Protein AF-A0A967GM08-F1 (afdb_monomer_lite)

Foldseek 3Di:
DPPDDDDDDDPPVRVVVLVVQLVVDPFNDPPFASDADPVRHHDDQVVCCVPPVVVVCVVVVHPPDGPVNVVVVCVVVVVVPD

Secondary structure (DSSP, 8-state):
-----------HHHHHHHHHHHHH-S--STTS-SSB-TTSPBP-HHHHIIIIIHHHHHHTT--S--HHHHHHHHHHHTTS--

pLDDT: mean 86.96, std 14.66, range [37.12, 96.75]

Radius of gyration: 15.5 Å; chains: 1; bounding box: 37×35×32 Å

Sequence (82 aa):
SVAGERLVPIPDRLEEILKNWLLTTRFPADQDPVFPTIKGRPFDYKNHWRRFGGPVAEELGLKNVSYHSFRHTANTGAGVAG

Structure (mmCIF, N/CA/C/O backbone):
data_AF-A0A967GM08-F1
#
_entry.id   AF-A0A967GM08-F1
#
loop_
_atom_site.group_PDB
_atom_site.id
_atom_site.type_symbol
_atom_site.label_atom_id
_atom_site.label_alt_id
_atom_site.label_comp_id
_atom_site.label_asym_id
_atom_site.label_entity_id
_atom_site.label_seq_id
_atom_site.pdbx_PDB_ins_code
_atom_site.Cartn_x
_atom_site.Cartn_y
_atom_site.Cartn_z
_atom_site.occupancy
_atom_site.B_iso_or_equiv
_atom_site.auth_seq_id
_atom_site.auth_comp_id
_atom_site.auth_asym_id
_atom_site.auth_atom_id
_atom_site.pdbx_PDB_model_num
ATOM 1 N N . SER A 1 1 ? 22.155 -13.297 16.274 1.00 42.78 1 SER A N 1
ATOM 2 C CA . SER A 1 1 ? 21.125 -13.823 15.360 1.00 42.78 1 SER A CA 1
ATOM 3 C C . SER A 1 1 ? 20.838 -12.777 14.308 1.00 42.78 1 SER A C 1
ATOM 5 O O . SER A 1 1 ? 20.462 -11.676 14.689 1.00 42.78 1 SER A O 1
ATOM 7 N N . VAL A 1 2 ? 21.064 -13.057 13.023 1.00 46.81 2 VAL A N 1
ATOM 8 C CA . VAL A 1 2 ? 20.671 -12.122 11.957 1.00 46.81 2 VAL A CA 1
ATOM 9 C C . VAL A 1 2 ? 19.158 -12.258 11.804 1.00 46.81 2 VAL A C 1
ATOM 11 O O . VAL A 1 2 ? 18.660 -13.142 11.118 1.00 46.81 2 VAL A O 1
ATOM 14 N N . ALA A 1 3 ? 18.410 -11.483 12.582 1.00 54.34 3 ALA A N 1
ATOM 15 C CA . ALA A 1 3 ? 16.984 -11.327 12.351 1.00 54.34 3 ALA A CA 1
ATOM 16 C C . ALA A 1 3 ? 16.822 -10.485 11.081 1.00 54.34 3 ALA A C 1
ATOM 18 O O . ALA A 1 3 ? 17.436 -9.423 11.000 1.00 54.34 3 ALA A O 1
ATOM 19 N N . GLY A 1 4 ? 16.006 -10.903 10.112 1.00 69.88 4 GLY A N 1
ATOM 20 C CA . GLY A 1 4 ? 15.625 -9.960 9.055 1.00 69.88 4 GLY A CA 1
ATOM 21 C C . GLY A 1 4 ? 14.943 -10.530 7.826 1.00 69.88 4 GLY A C 1
ATOM 22 O O . GLY A 1 4 ? 14.108 -9.842 7.253 1.00 69.88 4 GLY A O 1
ATOM 23 N N . GLU A 1 5 ? 15.227 -11.773 7.449 1.00 85.25 5 GLU A N 1
ATOM 24 C CA . GLU A 1 5 ? 14.686 -12.351 6.218 1.00 85.25 5 GLU A CA 1
ATOM 25 C C . GLU A 1 5 ? 13.896 -13.615 6.526 1.00 85.25 5 GLU A C 1
ATOM 27 O O . GLU A 1 5 ? 14.355 -14.516 7.228 1.00 85.25 5 GLU A O 1
ATOM 32 N N . ARG A 1 6 ? 12.664 -13.658 6.025 1.00 89.69 6 ARG A N 1
ATOM 33 C CA . ARG A 1 6 ? 11.820 -14.846 6.054 1.00 89.69 6 ARG A CA 1
ATOM 34 C C . ARG A 1 6 ? 10.937 -14.850 4.821 1.00 89.69 6 ARG A C 1
ATOM 36 O O . ARG A 1 6 ? 10.454 -13.794 4.410 1.00 89.69 6 ARG A O 1
ATOM 43 N N . LEU A 1 7 ? 10.672 -16.034 4.287 1.00 91.44 7 LEU A N 1
ATOM 44 C CA . LEU A 1 7 ? 9.615 -16.197 3.301 1.00 91.44 7 LEU A CA 1
ATOM 45 C C . LEU A 1 7 ? 8.269 -16.000 4.002 1.00 91.44 7 LEU A C 1
ATOM 47 O O . LEU A 1 7 ? 8.013 -16.578 5.060 1.00 91.44 7 LEU A O 1
ATOM 51 N N . VAL A 1 8 ? 7.431 -15.138 3.434 1.00 86.19 8 VAL A N 1
ATOM 52 C CA 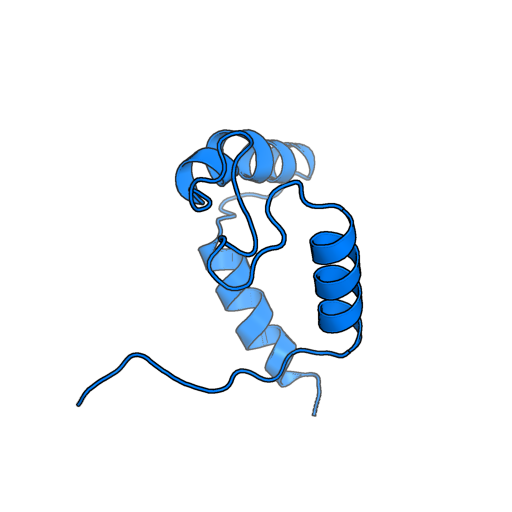. VAL A 1 8 ? 6.063 -14.912 3.900 1.00 86.19 8 VAL A CA 1
ATOM 53 C C . VAL A 1 8 ? 5.140 -15.418 2.800 1.00 86.19 8 VAL A C 1
ATOM 55 O O . VAL A 1 8 ? 5.225 -14.892 1.690 1.00 86.19 8 VAL A O 1
ATOM 58 N N . PRO A 1 9 ? 4.292 -16.428 3.064 1.00 89.50 9 PRO A N 1
ATOM 59 C CA . PRO A 1 9 ? 3.327 -16.875 2.073 1.00 89.50 9 PRO A CA 1
ATOM 60 C C . PRO A 1 9 ? 2.365 -15.728 1.754 1.00 89.50 9 PRO A C 1
ATOM 62 O O . PRO A 1 9 ? 1.866 -15.045 2.653 1.00 89.50 9 PRO A O 1
ATOM 65 N N . ILE A 1 10 ? 2.133 -15.510 0.464 1.00 89.44 10 ILE A N 1
ATOM 66 C CA . ILE A 1 10 ? 1.210 -14.501 -0.048 1.00 89.44 10 ILE A CA 1
ATOM 67 C C . ILE A 1 10 ? -0.038 -15.250 -0.524 1.00 89.44 10 ILE A C 1
ATOM 69 O O . ILE A 1 10 ? 0.102 -16.142 -1.353 1.00 89.44 10 ILE A O 1
ATOM 73 N N . PRO A 1 11 ? -1.241 -14.933 -0.014 1.00 91.81 11 PRO A N 1
ATOM 74 C CA . PRO A 1 11 ? -2.475 -15.525 -0.526 1.00 91.81 11 PRO A CA 1
ATOM 75 C C . PRO A 1 11 ? -2.689 -15.183 -2.005 1.00 91.81 11 PRO A C 1
ATOM 77 O O . PRO A 1 11 ? -2.432 -14.041 -2.389 1.00 91.81 11 PRO A O 1
ATOM 80 N N . ASP A 1 12 ? -3.252 -16.102 -2.793 1.00 93.62 12 ASP A N 1
ATOM 81 C CA . ASP A 1 12 ? -3.465 -15.951 -4.246 1.00 93.62 12 ASP A CA 1
ATOM 82 C C . ASP A 1 12 ? -4.109 -14.607 -4.616 1.00 93.62 12 ASP A C 1
ATOM 84 O O . ASP A 1 12 ? -3.639 -13.879 -5.488 1.00 93.62 12 ASP A O 1
ATOM 88 N N . ARG A 1 13 ? -5.135 -14.197 -3.860 1.00 93.25 13 ARG A N 1
ATOM 89 C CA . ARG A 1 13 ? -5.809 -12.909 -4.072 1.00 93.25 13 ARG A CA 1
ATOM 90 C C . ARG A 1 13 ? -4.862 -11.711 -3.936 1.00 93.25 13 ARG A C 1
ATOM 92 O O . ARG A 1 13 ? -5.009 -10.723 -4.650 1.00 93.25 13 ARG A O 1
ATOM 99 N N . LEU A 1 14 ? -3.921 -11.755 -2.993 1.00 93.00 14 LEU A N 1
ATOM 100 C CA . LEU A 1 14 ? -2.930 -10.692 -2.826 1.00 93.00 14 LEU A CA 1
ATOM 101 C C . LEU A 1 14 ? -1.880 -10.746 -3.941 1.00 93.00 14 LEU A C 1
ATOM 103 O O . LEU A 1 14 ? -1.471 -9.692 -4.422 1.00 93.00 14 LEU A O 1
ATOM 107 N N . GLU A 1 15 ? -1.487 -11.937 -4.390 1.00 94.81 15 GLU A N 1
ATOM 108 C CA . GLU A 1 15 ? -0.592 -12.097 -5.539 1.00 94.81 15 GLU A CA 1
ATOM 109 C C . GLU A 1 15 ? -1.185 -11.462 -6.806 1.00 94.81 15 GLU A C 1
ATOM 111 O O . GLU A 1 15 ? -0.509 -10.677 -7.471 1.00 94.81 15 GLU A O 1
ATOM 116 N N . GLU A 1 16 ? -2.458 -11.725 -7.107 1.00 95.88 16 GLU A N 1
ATOM 117 C CA . GLU A 1 16 ? -3.165 -11.119 -8.243 1.00 95.88 16 GLU A CA 1
ATOM 118 C C . GLU A 1 16 ? -3.178 -9.587 -8.166 1.00 95.88 16 GLU A C 1
ATOM 120 O O . GLU A 1 16 ? -2.876 -8.904 -9.147 1.00 95.88 16 GLU A O 1
ATOM 125 N N . ILE A 1 17 ? -3.481 -9.030 -6.988 1.00 95.69 17 ILE A N 1
ATOM 126 C CA . ILE A 1 17 ? -3.487 -7.577 -6.767 1.00 95.69 17 ILE A CA 1
ATOM 127 C C . ILE A 1 17 ? -2.091 -6.988 -6.998 1.00 95.69 17 ILE A C 1
ATOM 129 O O . ILE A 1 17 ? -1.968 -5.956 -7.658 1.00 95.69 17 ILE A O 1
ATOM 133 N N . LEU A 1 18 ? -1.040 -7.635 -6.485 1.00 93.62 18 LEU A N 1
ATOM 134 C CA . LEU A 1 18 ? 0.340 -7.175 -6.647 1.00 93.62 18 LEU A CA 1
ATOM 135 C C . LEU A 1 18 ? 0.795 -7.244 -8.107 1.00 93.62 18 LEU A C 1
ATOM 137 O O . LEU A 1 18 ? 1.395 -6.288 -8.594 1.00 93.62 18 LEU A O 1
ATOM 141 N N . LYS A 1 19 ? 0.471 -8.323 -8.827 1.00 93.75 19 LYS A N 1
ATOM 142 C CA . LYS A 1 19 ? 0.772 -8.448 -10.261 1.00 93.75 19 LYS A CA 1
ATOM 143 C C . LYS A 1 19 ? 0.074 -7.358 -11.068 1.00 93.75 19 LYS A C 1
ATOM 145 O O . LYS A 1 19 ? 0.727 -6.665 -11.842 1.00 93.75 19 LYS A O 1
ATOM 150 N N . ASN A 1 20 ? -1.221 -7.146 -10.838 1.00 95.12 20 ASN A N 1
ATOM 151 C CA . ASN A 1 20 ? -1.972 -6.084 -11.509 1.00 95.12 20 ASN A CA 1
ATOM 152 C C . ASN A 1 20 ? -1.398 -4.698 -11.195 1.00 95.12 20 ASN A C 1
ATOM 154 O O . ASN A 1 20 ? -1.266 -3.865 -12.088 1.00 95.12 20 ASN A O 1
ATOM 158 N N . TRP A 1 21 ? -0.991 -4.459 -9.948 1.00 94.12 21 TRP A N 1
ATOM 159 C CA . TRP A 1 21 ? -0.314 -3.225 -9.570 1.00 94.12 21 TRP A CA 1
ATOM 160 C C . TRP A 1 21 ? 1.006 -3.029 -10.336 1.00 94.12 21 TRP A C 1
ATOM 162 O O . TRP A 1 21 ? 1.209 -1.965 -10.925 1.00 94.12 21 TRP A O 1
ATOM 172 N N . LEU A 1 22 ? 1.859 -4.057 -10.414 1.00 92.25 22 LEU A N 1
ATOM 173 C CA . LEU A 1 22 ? 3.132 -4.011 -11.147 1.00 92.25 22 LEU A CA 1
ATOM 174 C C . LEU A 1 22 ? 2.959 -3.762 -12.654 1.00 92.25 22 LEU A C 1
ATOM 176 O O . LEU A 1 22 ? 3.811 -3.127 -13.266 1.00 92.25 22 LEU A O 1
ATOM 180 N N . LEU A 1 23 ? 1.842 -4.182 -13.253 1.00 92.31 23 LEU A N 1
ATOM 181 C CA . LEU A 1 23 ? 1.529 -3.870 -14.654 1.00 92.31 23 LEU A CA 1
ATOM 182 C C . LEU A 1 23 ? 1.132 -2.401 -14.879 1.00 92.31 23 LEU A C 1
ATOM 184 O O . LEU A 1 23 ? 1.170 -1.918 -16.009 1.00 92.31 23 LEU A O 1
ATOM 188 N N . THR A 1 24 ? 0.728 -1.690 -13.824 1.00 91.38 24 THR A N 1
ATOM 189 C CA . THR A 1 24 ? 0.207 -0.311 -13.913 1.00 91.38 24 THR A CA 1
ATOM 190 C C . THR A 1 24 ? 1.175 0.746 -13.383 1.00 91.38 24 THR A C 1
ATOM 192 O O . THR A 1 24 ? 1.001 1.938 -13.651 1.00 91.38 24 THR A O 1
ATOM 195 N N . THR A 1 25 ? 2.195 0.340 -12.622 1.00 92.31 25 THR A N 1
ATOM 196 C CA . THR A 1 25 ? 3.177 1.268 -12.054 1.00 92.31 25 THR A CA 1
ATOM 197 C C . THR A 1 25 ? 4.084 1.864 -13.133 1.00 92.31 25 THR A C 1
ATOM 199 O O . THR A 1 25 ? 4.439 1.225 -14.118 1.00 92.31 25 THR A O 1
ATOM 202 N N . ARG A 1 26 ? 4.513 3.113 -12.919 1.00 93.62 26 ARG A N 1
ATOM 203 C CA . ARG A 1 26 ? 5.501 3.793 -13.778 1.00 93.62 26 ARG A CA 1
ATOM 204 C C . ARG A 1 26 ? 6.941 3.333 -13.527 1.00 93.62 26 ARG A C 1
ATOM 206 O O . ARG A 1 26 ? 7.827 3.736 -14.272 1.00 93.62 26 ARG A O 1
ATOM 213 N N . PHE A 1 27 ? 7.159 2.538 -12.480 1.00 93.12 27 PHE A N 1
ATOM 214 C CA . PHE A 1 27 ? 8.468 2.048 -12.043 1.00 93.12 27 PHE A CA 1
ATOM 215 C C . PHE A 1 27 ? 8.413 0.514 -11.900 1.00 93.12 27 PHE A C 1
ATOM 217 O O . PHE A 1 27 ? 8.227 0.026 -10.7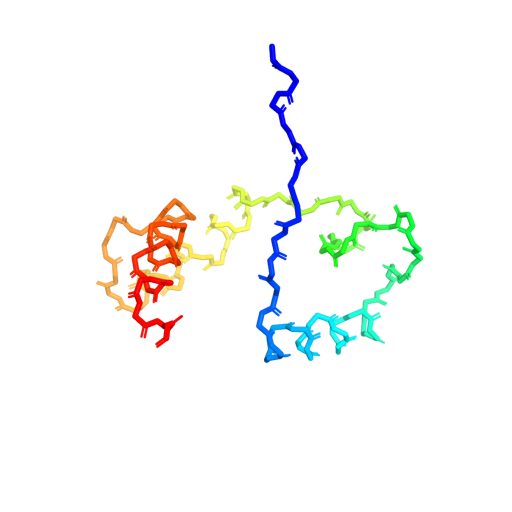85 1.00 93.12 27 PHE A O 1
ATOM 224 N N . PRO A 1 28 ? 8.406 -0.241 -13.020 1.00 92.31 28 PRO A N 1
ATOM 225 C CA . PRO A 1 28 ? 8.215 -1.692 -13.005 1.00 92.31 28 PRO A CA 1
ATOM 226 C C . PRO A 1 28 ? 9.529 -2.489 -12.975 1.00 92.31 28 PRO A C 1
ATOM 228 O O . PRO A 1 28 ? 9.477 -3.710 -13.097 1.00 92.31 28 PRO A O 1
ATOM 231 N N . ALA A 1 29 ? 10.700 -1.844 -12.904 1.00 91.50 29 ALA A N 1
ATOM 232 C CA . ALA A 1 29 ? 11.965 -2.569 -12.947 1.00 91.50 29 ALA A CA 1
ATOM 233 C C . ALA A 1 29 ? 12.187 -3.362 -11.651 1.00 91.50 29 ALA A C 1
ATOM 235 O O . ALA A 1 29 ? 11.757 -2.943 -10.581 1.00 91.50 29 ALA A O 1
ATOM 236 N N . ASP A 1 30 ? 12.931 -4.466 -11.722 1.00 89.69 30 ASP A N 1
ATOM 237 C CA . ASP A 1 30 ? 13.159 -5.359 -10.572 1.00 89.69 30 ASP A CA 1
ATOM 238 C C . ASP A 1 30 ? 13.780 -4.652 -9.354 1.00 89.69 30 ASP A C 1
ATOM 240 O O . ASP A 1 30 ? 13.541 -5.031 -8.210 1.00 89.69 30 ASP A O 1
ATOM 244 N N . GLN A 1 31 ? 14.566 -3.601 -9.603 1.00 92.38 31 GLN A N 1
ATOM 245 C CA . GLN A 1 31 ? 15.234 -2.813 -8.566 1.00 92.38 31 GLN A CA 1
ATOM 246 C C . GLN A 1 31 ? 14.400 -1.614 -8.087 1.00 92.38 31 GLN A C 1
ATOM 248 O O . GLN A 1 31 ? 14.822 -0.906 -7.167 1.00 92.38 31 GLN A O 1
ATOM 253 N N . ASP A 1 32 ? 13.241 -1.364 -8.700 1.00 93.31 32 ASP A N 1
ATOM 254 C CA . ASP A 1 32 ? 12.332 -0.309 -8.276 1.00 93.31 32 ASP A CA 1
ATOM 255 C C . ASP A 1 32 ? 11.547 -0.738 -7.025 1.00 93.31 32 ASP A C 1
ATOM 257 O O . ASP A 1 32 ? 11.262 -1.919 -6.806 1.00 93.31 32 ASP A O 1
ATOM 261 N N . PRO A 1 33 ? 11.137 0.212 -6.168 1.00 93.94 33 PRO A N 1
ATOM 262 C CA . PRO A 1 33 ? 10.235 -0.105 -5.072 1.00 93.94 33 PRO A CA 1
ATOM 263 C C . PRO A 1 33 ? 8.906 -0.660 -5.599 1.00 93.94 33 PRO A C 1
ATOM 265 O O . PRO A 1 33 ? 8.276 -0.028 -6.442 1.00 93.94 33 PRO A O 1
ATOM 268 N N . VAL A 1 34 ? 8.407 -1.752 -5.006 1.00 92.31 34 VAL A N 1
ATOM 269 C CA . VAL A 1 34 ? 7.086 -2.327 -5.347 1.00 92.31 34 VAL A CA 1
ATOM 270 C C . VAL A 1 34 ? 5.963 -1.296 -5.198 1.00 92.31 34 VAL A C 1
ATOM 272 O O . VAL A 1 34 ? 5.063 -1.241 -6.025 1.00 92.31 34 VAL A O 1
ATOM 275 N N . PHE A 1 35 ? 6.025 -0.436 -4.175 1.00 93.19 35 PHE A N 1
ATOM 276 C CA . PHE A 1 35 ? 5.089 0.676 -3.969 1.00 93.19 35 PHE A CA 1
ATOM 277 C C . PHE A 1 35 ? 5.832 2.014 -4.074 1.00 93.19 35 PHE A C 1
ATOM 279 O O . PHE A 1 35 ? 6.242 2.584 -3.058 1.00 93.19 35 PHE A O 1
ATOM 286 N N . PRO A 1 36 ? 6.067 2.526 -5.289 1.00 94.19 36 PRO A N 1
ATOM 287 C CA . PRO A 1 36 ? 6.808 3.758 -5.474 1.00 94.19 36 PRO A CA 1
ATOM 288 C C . PRO A 1 36 ? 5.904 4.977 -5.253 1.00 94.19 36 PRO A C 1
ATOM 290 O O . PRO A 1 36 ? 4.704 4.979 -5.524 1.00 94.19 36 PRO A O 1
ATOM 293 N N . THR A 1 37 ? 6.499 6.076 -4.801 1.00 92.00 37 THR A N 1
ATOM 294 C CA . THR A 1 37 ? 5.886 7.407 -4.907 1.00 92.00 37 THR A CA 1
ATOM 295 C C . THR A 1 37 ? 5.860 7.867 -6.367 1.00 92.00 37 THR A C 1
ATOM 297 O O . THR A 1 37 ? 6.545 7.309 -7.221 1.00 92.00 37 THR A O 1
ATOM 300 N N . ILE A 1 38 ? 5.178 8.981 -6.661 1.00 89.00 38 ILE A N 1
ATOM 301 C CA . ILE A 1 38 ? 5.165 9.579 -8.012 1.00 89.00 38 ILE A CA 1
ATOM 302 C C . ILE A 1 38 ? 6.567 9.904 -8.569 1.00 89.00 38 ILE A C 1
ATOM 304 O O . ILE A 1 38 ? 6.715 10.114 -9.767 1.00 89.00 38 ILE A O 1
ATOM 308 N N . LYS A 1 39 ? 7.581 9.990 -7.694 1.00 92.00 39 LYS A N 1
ATOM 309 C CA . LYS A 1 39 ? 8.987 10.260 -8.031 1.00 92.00 39 LYS A CA 1
ATOM 310 C C . LYS A 1 39 ? 9.862 8.994 -8.030 1.00 92.00 39 LYS A C 1
ATOM 312 O O . LYS A 1 39 ? 11.079 9.130 -8.002 1.00 92.00 39 LYS A O 1
ATOM 317 N N . GLY A 1 40 ? 9.278 7.798 -7.937 1.00 92.94 40 GLY A N 1
ATOM 318 C CA . GLY A 1 40 ? 10.015 6.526 -7.906 1.00 92.94 40 GLY A CA 1
ATOM 319 C C . GLY A 1 40 ? 10.677 6.200 -6.565 1.00 92.94 40 GLY A C 1
ATOM 320 O O . GLY A 1 40 ? 11.400 5.221 -6.444 1.00 92.94 40 GLY A O 1
ATOM 321 N N . ARG A 1 41 ? 10.456 7.015 -5.526 1.00 93.88 41 ARG A N 1
ATOM 322 C CA . ARG A 1 41 ? 11.033 6.775 -4.190 1.00 93.88 41 ARG A CA 1
ATOM 323 C C .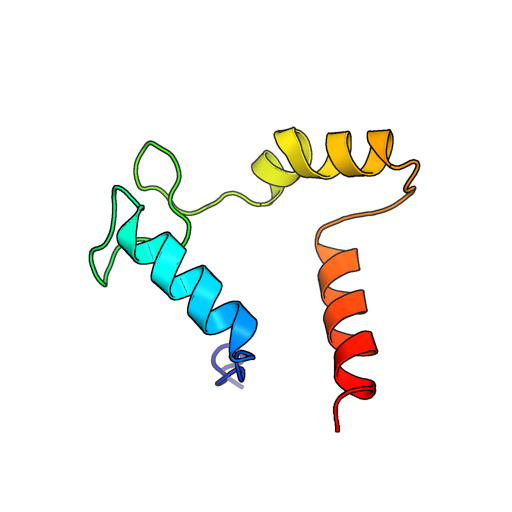 ARG A 1 41 ? 10.215 5.755 -3.400 1.00 93.88 41 ARG A C 1
ATOM 325 O O . ARG A 1 41 ? 9.004 5.710 -3.623 1.00 93.88 41 ARG A O 1
ATOM 332 N N . PRO A 1 42 ? 10.816 5.041 -2.431 1.00 94.00 42 PRO A N 1
ATOM 333 C CA . PRO A 1 42 ? 10.083 4.152 -1.538 1.00 94.00 42 PRO A CA 1
ATOM 334 C C . PRO A 1 42 ? 8.908 4.839 -0.836 1.00 94.00 42 PRO A C 1
ATOM 336 O O . PRO A 1 42 ? 8.951 6.032 -0.521 1.00 94.00 42 PRO A O 1
ATOM 339 N N . PHE A 1 43 ? 7.865 4.057 -0.578 1.00 92.25 43 PHE A N 1
ATOM 340 C CA . PHE A 1 43 ? 6.679 4.478 0.151 1.00 92.25 43 PHE A CA 1
ATOM 341 C C . PHE A 1 43 ? 6.995 4.917 1.589 1.00 92.25 43 PHE A C 1
ATOM 343 O O . PHE A 1 43 ? 7.589 4.173 2.368 1.00 92.25 43 PHE A O 1
ATOM 350 N N . ASP A 1 44 ? 6.520 6.104 1.971 1.00 93.75 44 ASP A N 1
ATOM 351 C CA . ASP A 1 44 ? 6.531 6.568 3.360 1.00 93.75 44 ASP A CA 1
ATOM 352 C C . ASP A 1 44 ? 5.171 6.289 4.007 1.00 93.75 44 ASP A C 1
ATOM 354 O O . ASP A 1 44 ? 4.192 7.015 3.797 1.00 93.75 44 ASP A O 1
ATOM 358 N N . TYR A 1 45 ? 5.128 5.243 4.832 1.00 91.25 45 TYR A N 1
ATOM 359 C CA . TYR A 1 45 ? 3.908 4.815 5.508 1.00 91.25 45 TYR A CA 1
ATOM 360 C C . TYR A 1 45 ? 3.361 5.854 6.492 1.00 91.25 45 TYR A C 1
ATOM 362 O O . TYR A 1 45 ? 2.146 5.952 6.649 1.00 91.25 45 TYR A O 1
ATOM 370 N N . LYS A 1 46 ? 4.210 6.663 7.141 1.00 92.69 46 LYS A N 1
ATOM 371 C CA . LYS A 1 46 ? 3.743 7.686 8.089 1.00 92.69 46 LYS A CA 1
ATOM 372 C C . LYS A 1 46 ? 3.044 8.805 7.338 1.00 92.69 46 LYS A C 1
ATOM 374 O O . LYS A 1 46 ? 1.945 9.216 7.712 1.00 92.69 46 LYS A O 1
ATOM 379 N N . ASN A 1 47 ? 3.662 9.276 6.257 1.00 93.81 47 ASN A N 1
ATOM 380 C CA . ASN A 1 47 ? 3.060 10.302 5.419 1.00 93.81 47 ASN A CA 1
ATOM 381 C C . ASN A 1 47 ? 1.793 9.787 4.722 1.00 93.81 47 ASN A C 1
ATOM 383 O O . ASN A 1 47 ? 0.815 10.527 4.644 1.00 93.81 47 ASN A O 1
ATOM 387 N N . HIS A 1 48 ? 1.776 8.531 4.270 1.00 93.62 48 HIS A N 1
ATOM 388 C CA . HIS A 1 48 ? 0.571 7.926 3.709 1.00 93.62 48 HIS A CA 1
ATOM 389 C C . HIS A 1 48 ? -0.553 7.793 4.742 1.00 93.62 48 HIS A C 1
ATOM 391 O O . HIS A 1 48 ? -1.680 8.188 4.455 1.00 93.62 48 HIS A O 1
ATOM 397 N N . TRP A 1 49 ? -0.262 7.303 5.955 1.00 94.75 49 TRP A N 1
ATOM 398 C CA . TRP A 1 49 ? -1.260 7.224 7.027 1.00 94.75 49 TRP A CA 1
ATOM 399 C C . TRP A 1 49 ? -1.873 8.593 7.294 1.00 94.75 49 TRP A C 1
ATOM 401 O O . TRP A 1 49 ? -3.083 8.753 7.252 1.00 94.75 49 TRP A O 1
ATOM 411 N N . ARG A 1 50 ? -1.028 9.608 7.488 1.00 94.75 50 ARG A N 1
ATOM 412 C CA . ARG A 1 50 ? -1.474 10.972 7.773 1.00 94.75 50 ARG A CA 1
ATOM 413 C C . ARG A 1 50 ? -2.347 11.565 6.662 1.00 94.75 50 ARG A C 1
ATOM 415 O O . ARG A 1 50 ? -3.238 12.347 6.964 1.00 94.75 50 ARG A O 1
ATOM 422 N N . ARG A 1 51 ? -2.063 11.255 5.393 1.00 94.62 51 ARG A N 1
ATOM 423 C CA . ARG A 1 51 ? -2.767 11.839 4.236 1.00 94.62 51 ARG A CA 1
ATOM 424 C C . ARG A 1 51 ? -4.020 11.078 3.819 1.00 94.62 51 ARG A C 1
ATOM 426 O O . ARG A 1 51 ? -4.924 11.702 3.283 1.00 94.62 51 ARG A O 1
ATOM 433 N N . PHE A 1 52 ? -4.043 9.764 4.014 1.00 93.81 52 PHE A N 1
ATOM 434 C CA . PHE A 1 52 ? -5.088 8.897 3.469 1.00 93.81 52 PHE A CA 1
ATOM 435 C C . PHE A 1 52 ? -5.660 7.965 4.535 1.00 93.81 52 PHE A C 1
ATOM 437 O O . PHE A 1 52 ? -6.854 8.001 4.800 1.00 93.81 52 PHE A O 1
ATOM 444 N N . GLY A 1 53 ? -4.814 7.166 5.191 1.00 93.25 53 GLY A N 1
ATOM 445 C CA . GLY A 1 53 ? -5.283 6.118 6.107 1.00 93.25 53 GLY A CA 1
ATOM 446 C C . GLY A 1 53 ? -6.040 6.635 7.336 1.00 93.25 53 GLY A C 1
ATOM 447 O O . GLY A 1 53 ? -7.101 6.117 7.662 1.00 93.25 53 GLY A O 1
ATOM 448 N N . GLY A 1 54 ? -5.517 7.670 7.993 1.00 94.31 54 GLY A N 1
ATOM 449 C CA . GLY A 1 54 ? -6.139 8.326 9.143 1.00 94.31 54 GLY A CA 1
ATOM 450 C C . GLY A 1 54 ? -7.485 8.965 8.796 1.00 94.31 54 GLY A C 1
ATOM 451 O O . GLY A 1 54 ? -8.467 8.614 9.442 1.00 94.31 54 GLY A O 1
ATOM 452 N N . PRO A 1 55 ? -7.558 9.821 7.757 1.00 95.56 55 PRO A N 1
ATOM 453 C CA . PRO A 1 55 ? -8.827 10.375 7.286 1.00 95.56 55 PRO A CA 1
ATOM 454 C C . PRO A 1 55 ? -9.881 9.313 6.944 1.00 95.56 55 PRO A C 1
ATOM 456 O O . PRO A 1 55 ? -11.022 9.432 7.373 1.00 95.56 55 PRO A O 1
ATOM 459 N N . VAL A 1 56 ? -9.503 8.235 6.246 1.00 96.12 56 VAL A N 1
ATOM 460 C CA . VAL A 1 56 ? -10.435 7.134 5.931 1.00 96.12 56 VAL A CA 1
ATOM 461 C C . VAL A 1 56 ? -10.897 6.410 7.198 1.00 96.12 56 VAL A C 1
ATOM 463 O O . VAL A 1 56 ? -12.068 6.067 7.323 1.00 96.12 56 VAL A O 1
ATOM 466 N N . ALA A 1 57 ? -10.003 6.172 8.162 1.00 94.88 57 ALA A N 1
ATOM 467 C CA . ALA A 1 57 ? -10.388 5.564 9.433 1.00 94.88 57 ALA A CA 1
ATOM 468 C C . ALA A 1 57 ? -11.389 6.443 10.202 1.00 94.88 57 ALA A C 1
ATOM 470 O O . ALA A 1 57 ? -12.357 5.921 10.749 1.00 94.88 57 ALA A O 1
ATOM 471 N N . GLU A 1 58 ? -11.183 7.761 10.202 1.00 95.25 58 GLU A N 1
ATOM 472 C CA . GLU A 1 58 ? -12.092 8.731 10.816 1.00 95.25 58 GLU A CA 1
ATOM 473 C C . GLU A 1 58 ? -13.464 8.751 10.128 1.00 95.25 58 GLU A C 1
ATOM 475 O O . GLU A 1 58 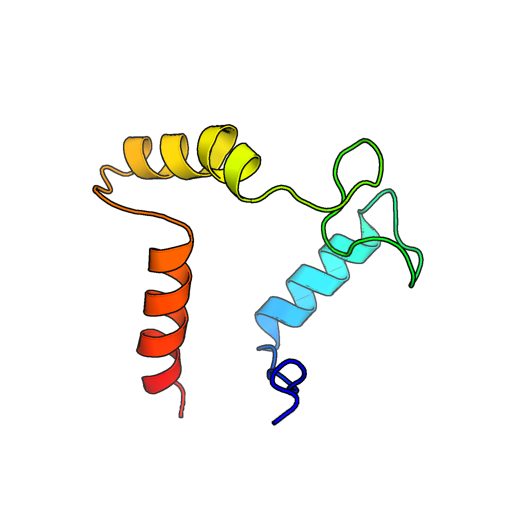? -14.482 8.673 10.813 1.00 95.25 58 GLU A O 1
ATOM 480 N N . GLU A 1 59 ? -13.498 8.769 8.792 1.00 96.75 59 GLU A N 1
ATOM 481 C CA . GLU A 1 59 ? -14.733 8.710 7.997 1.00 96.75 59 GLU A CA 1
ATOM 482 C C . GLU A 1 59 ? -15.552 7.444 8.292 1.00 96.75 59 GLU A C 1
ATOM 484 O O . GLU A 1 59 ? -16.778 7.484 8.381 1.00 96.75 59 GLU A O 1
ATOM 489 N N . LEU A 1 60 ? -14.870 6.321 8.528 1.00 96.44 60 LEU A N 1
ATOM 490 C CA . LEU A 1 60 ? -15.485 5.049 8.909 1.00 96.44 60 LEU A CA 1
ATOM 491 C C . LEU A 1 60 ? -15.833 4.956 10.408 1.00 96.44 60 LEU A C 1
ATOM 493 O O . LEU A 1 60 ? -16.266 3.902 10.874 1.00 96.44 60 LEU A O 1
ATOM 497 N N . GLY A 1 61 ? -15.624 6.021 11.190 1.00 96.44 61 GLY A N 1
ATOM 498 C CA . GLY A 1 61 ? -15.894 6.052 12.631 1.00 96.44 61 GLY A CA 1
ATOM 499 C C . GLY A 1 61 ? -14.942 5.191 13.470 1.00 96.44 61 GLY A C 1
ATOM 500 O O . GLY A 1 61 ? -15.223 4.902 14.638 1.00 96.44 61 GLY A O 1
ATOM 501 N N . LEU A 1 62 ? -13.813 4.765 12.901 1.00 94.44 62 LEU A N 1
ATOM 502 C CA . LEU A 1 62 ? -12.837 3.914 13.566 1.00 94.44 62 LEU A CA 1
ATOM 503 C C . LEU A 1 62 ? -11.909 4.752 14.451 1.00 94.44 62 LEU A C 1
ATOM 505 O O . LEU A 1 62 ? -11.238 5.677 13.998 1.00 94.44 62 LEU A O 1
ATOM 509 N N . LYS A 1 63 ? -11.817 4.387 15.732 1.00 89.56 63 LYS A N 1
ATOM 510 C CA . LYS A 1 63 ? -10.940 5.054 16.707 1.00 89.56 63 LYS A CA 1
ATOM 511 C C . LYS A 1 63 ? -9.665 4.247 16.936 1.00 89.56 63 LYS A C 1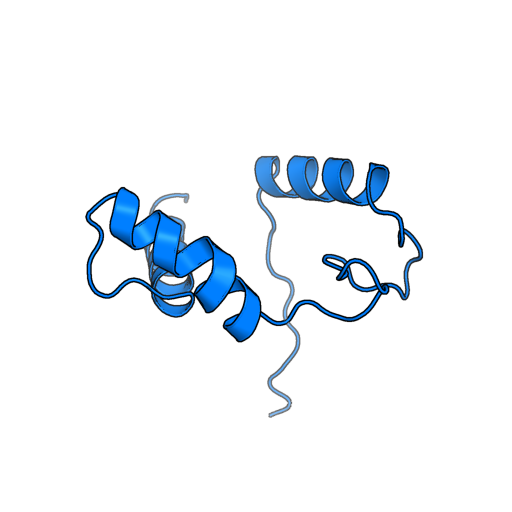
ATOM 513 O O . LYS A 1 63 ? -9.699 3.021 16.955 1.00 89.56 63 LYS A O 1
ATOM 518 N N . ASN A 1 64 ? -8.549 4.941 17.171 1.00 87.00 64 ASN A N 1
ATOM 519 C CA . ASN A 1 64 ? -7.252 4.349 17.535 1.00 87.00 64 ASN A CA 1
ATOM 520 C C . ASN A 1 64 ? -6.689 3.337 16.515 1.00 87.00 64 ASN A C 1
ATOM 522 O O . ASN A 1 64 ? -5.956 2.416 16.880 1.00 87.00 64 ASN A O 1
ATOM 526 N N . VAL A 1 65 ? -7.008 3.504 15.229 1.00 91.88 65 VAL A N 1
ATOM 527 C CA . VAL A 1 65 ? -6.443 2.675 14.158 1.00 91.88 65 VAL A CA 1
ATOM 528 C C . VAL A 1 65 ? -5.109 3.255 13.694 1.00 91.88 65 VAL A C 1
ATOM 530 O O . VAL A 1 65 ? -4.926 4.467 13.596 1.00 91.88 65 VAL A O 1
ATOM 533 N N . SER A 1 66 ? -4.157 2.371 13.413 1.00 91.75 66 SER A N 1
ATOM 534 C CA . SER A 1 66 ? -2.882 2.683 12.773 1.00 91.75 66 SER A CA 1
ATOM 535 C C . SER A 1 66 ? -2.436 1.519 11.890 1.00 91.75 66 SER A C 1
ATOM 537 O O . SER A 1 66 ? -3.033 0.441 11.908 1.00 91.75 66 SER A O 1
ATOM 539 N N . TYR A 1 67 ? -1.311 1.676 11.190 1.00 90.12 67 TYR A N 1
ATOM 540 C CA . TYR A 1 67 ? -0.668 0.553 10.502 1.00 90.12 67 TYR A CA 1
ATOM 541 C C . TYR A 1 67 ? -0.368 -0.643 11.418 1.00 90.12 67 TYR A C 1
ATOM 543 O O . TY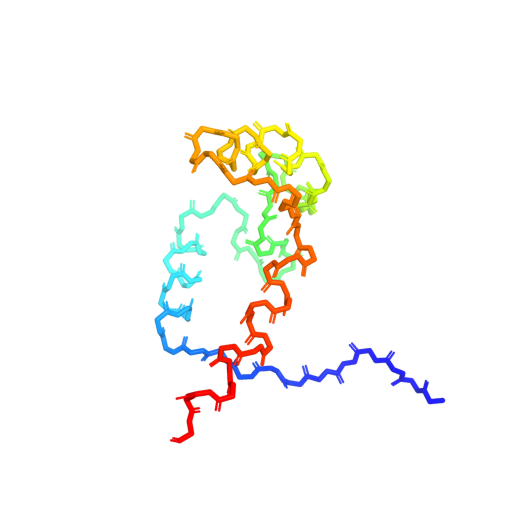R A 1 67 ? -0.392 -1.787 10.966 1.00 90.12 67 TYR A O 1
ATOM 551 N N . HIS A 1 68 ? -0.111 -0.401 12.707 1.00 91.56 68 HIS A N 1
ATOM 552 C CA . HIS A 1 68 ? 0.119 -1.487 13.655 1.00 91.56 68 HIS A CA 1
ATOM 553 C C . HIS A 1 68 ? -1.154 -2.299 13.916 1.00 91.56 68 HIS A C 1
ATOM 555 O O . HIS A 1 68 ? -1.084 -3.518 14.061 1.00 91.56 68 HIS A O 1
ATOM 561 N N . SER A 1 69 ? -2.320 -1.650 13.876 1.00 91.88 69 SER A N 1
ATOM 562 C CA . SER A 1 69 ? -3.618 -2.314 13.989 1.00 91.88 69 SER A CA 1
ATOM 563 C C . SER A 1 69 ? -3.814 -3.323 12.854 1.00 91.88 69 SER A C 1
ATOM 565 O O . SER A 1 69 ? -4.174 -4.461 13.129 1.00 91.88 69 SER A O 1
ATOM 567 N N . PHE A 1 70 ? -3.467 -2.978 11.604 1.00 89.56 70 PHE A N 1
ATOM 568 C CA . PHE A 1 70 ? -3.533 -3.937 10.488 1.00 89.56 70 PHE A CA 1
ATOM 569 C C . PHE A 1 70 ? -2.621 -5.143 10.686 1.00 89.56 70 PHE A C 1
ATOM 571 O O . PHE A 1 70 ? -3.017 -6.264 10.380 1.00 89.56 70 PHE A O 1
ATOM 578 N N . ARG A 1 71 ? -1.410 -4.935 11.218 1.00 87.94 71 ARG A N 1
ATOM 579 C CA . ARG A 1 71 ? -0.486 -6.038 11.510 1.00 87.94 71 ARG A CA 1
ATOM 580 C C . ARG A 1 71 ? -1.065 -6.989 12.558 1.00 87.94 71 ARG A C 1
ATOM 582 O O . ARG A 1 71 ? -0.943 -8.200 12.396 1.00 87.94 71 ARG A O 1
ATOM 589 N N . HIS A 1 72 ? -1.698 -6.461 13.606 1.00 89.31 72 HIS A N 1
ATOM 590 C CA . HIS A 1 72 ? -2.400 -7.291 14.583 1.00 89.31 72 HIS A CA 1
ATOM 591 C C . HIS A 1 72 ? -3.560 -8.047 13.944 1.00 89.31 72 HIS A C 1
ATOM 593 O O . HIS A 1 72 ? -3.624 -9.261 14.090 1.00 89.31 72 HIS A O 1
ATOM 599 N N . THR A 1 73 ? -4.408 -7.368 13.169 1.00 88.88 73 THR A N 1
ATOM 600 C CA . THR A 1 73 ? -5.533 -8.006 12.477 1.00 88.88 73 THR A CA 1
ATOM 601 C C . THR A 1 73 ? -5.074 -9.116 11.538 1.00 88.88 73 THR A C 1
ATOM 603 O O . THR A 1 73 ? -5.668 -10.186 11.545 1.00 88.88 73 THR A O 1
ATOM 606 N N . ALA A 1 74 ? -4.002 -8.908 10.769 1.00 85.31 74 ALA A N 1
ATOM 607 C CA . ALA A 1 74 ? -3.454 -9.932 9.883 1.00 85.31 74 ALA A CA 1
ATOM 608 C C . ALA A 1 74 ? -2.937 -11.145 10.668 1.00 85.31 74 ALA A C 1
ATOM 610 O O . ALA A 1 74 ? -3.216 -12.277 10.291 1.00 85.31 74 ALA A O 1
ATOM 611 N N . ASN A 1 75 ? -2.243 -10.924 11.787 1.00 82.81 75 ASN A N 1
ATOM 612 C CA . ASN A 1 75 ? -1.762 -12.012 12.639 1.00 82.81 75 ASN A CA 1
ATOM 613 C C . ASN A 1 75 ? -2.909 -12.775 13.321 1.00 82.81 75 ASN A C 1
ATOM 615 O O . ASN A 1 75 ? -2.844 -13.994 13.429 1.00 82.81 75 ASN A O 1
ATOM 619 N N . THR A 1 76 ? -3.948 -12.077 13.785 1.00 81.94 76 THR A N 1
ATOM 620 C CA . THR A 1 76 ? -5.110 -12.697 14.435 1.00 81.94 76 THR A CA 1
ATOM 621 C C . THR A 1 76 ? -6.000 -13.414 13.417 1.00 81.94 76 THR A C 1
ATOM 623 O O . THR A 1 76 ? -6.436 -14.531 13.668 1.00 81.94 76 THR A O 1
ATOM 626 N N . GLY A 1 77 ? -6.230 -12.810 12.248 1.00 60.78 77 GLY A N 1
ATOM 627 C CA . GLY A 1 77 ? -7.016 -13.390 11.156 1.00 60.78 77 GLY A CA 1
ATOM 628 C C . GLY A 1 77 ? -6.328 -14.573 10.470 1.00 60.78 77 GLY A C 1
ATOM 629 O O . GLY A 1 77 ? -7.004 -15.507 10.053 1.00 60.78 77 GLY A O 1
ATOM 630 N N . ALA A 1 78 ? -4.991 -14.593 10.428 1.00 54.31 78 ALA A N 1
ATOM 631 C CA . ALA A 1 78 ? -4.214 -15.738 9.947 1.00 54.31 78 ALA A CA 1
ATOM 632 C C . ALA A 1 78 ? -4.344 -16.989 10.839 1.00 54.31 78 ALA A C 1
ATOM 634 O O . ALA A 1 78 ? -3.982 -18.074 10.404 1.00 54.31 78 ALA A O 1
ATOM 635 N N . GLY A 1 79 ? -4.885 -16.864 12.058 1.00 45.50 79 GLY A N 1
ATOM 636 C CA . GLY A 1 79 ? -5.224 -18.009 12.908 1.00 45.50 79 GLY A CA 1
ATOM 637 C C . GLY A 1 79 ? -6.521 -18.731 12.517 1.00 45.50 79 GLY A C 1
ATOM 638 O O . GLY A 1 79 ? -6.822 -19.764 13.104 1.00 45.50 79 GLY A O 1
ATOM 639 N N . VAL A 1 80 ? -7.295 -18.198 11.561 1.00 43.72 80 VAL A N 1
ATOM 640 C CA . VAL A 1 80 ? -8.621 -18.725 11.165 1.00 43.72 80 VAL A CA 1
ATOM 641 C C . VAL A 1 80 ? -8.618 -19.314 9.743 1.00 43.72 80 VAL A C 1
ATOM 643 O O . VAL A 1 80 ? -9.628 -19.836 9.287 1.00 43.72 80 VAL A O 1
ATOM 646 N N . ALA A 1 81 ? -7.485 -19.262 9.042 1.00 39.47 81 ALA A N 1
ATOM 647 C CA . ALA A 1 81 ? -7.294 -19.906 7.745 1.00 39.47 81 ALA A CA 1
ATOM 648 C C . ALA A 1 81 ? -6.230 -21.004 7.880 1.00 39.47 81 ALA A C 1
ATOM 650 O O . ALA A 1 81 ? -5.069 -20.809 7.523 1.00 39.47 81 ALA A O 1
ATOM 651 N N . GLY A 1 82 ? -6.642 -22.122 8.474 1.00 37.12 82 GLY A N 1
ATOM 652 C CA . GLY A 1 82 ? -5.936 -23.401 8.477 1.00 37.12 82 GLY A CA 1
ATOM 653 C C . GLY A 1 82 ? -6.844 -24.474 7.905 1.00 37.12 82 GLY A C 1
ATOM 654 O O . GLY A 1 82 ? -8.055 -24.412 8.215 1.00 37.12 82 GLY A O 1
#